Protein AF-A0A2N2ZBI4-F1 (afdb_monomer_lite)

Secondary structure (DSSP, 8-state):
--HHHHTS-HHHHHHHHHHHHTT-TT-EEEEETTTEEEEE-

Radius of gyration: 11.83 Å; chains: 1; bounding box: 27×26×26 Å

Sequence (41 aa):
DDDFFAARSMDVFVSKLRKKLRADASVEIINLRGFGYKLVC

Structure (mmCIF, N/CA/C/O backbone):
data_AF-A0A2N2ZBI4-F1
#
_entry.id   AF-A0A2N2ZBI4-F1
#
loop_
_atom_site.group_PDB
_atom_site.id
_atom_site.type_symbol
_atom_site.label_atom_id
_atom_site.label_alt_id
_atom_site.label_comp_id
_atom_site.label_asym_id
_atom_site.label_entity_id
_atom_site.label_seq_id
_atom_site.pdbx_PDB_ins_code
_atom_site.Cartn_x
_atom_site.Cartn_y
_atom_site.Cartn_z
_atom_site.occupancy
_atom_site.B_iso_or_equiv
_atom_site.auth_seq_id
_atom_site.auth_comp_id
_atom_site.auth_asym_id
_atom_site.auth_atom_id
_atom_site.pdbx_PDB_model_num
ATOM 1 N N . ASP A 1 1 ? 12.158 15.584 -14.274 1.00 50.50 1 ASP A N 1
ATOM 2 C CA . ASP A 1 1 ? 11.488 15.462 -12.961 1.00 50.50 1 ASP A CA 1
ATOM 3 C C . ASP A 1 1 ? 10.908 14.077 -12.650 1.00 50.50 1 ASP A C 1
ATOM 5 O O . ASP A 1 1 ? 10.456 13.873 -11.530 1.00 50.50 1 ASP A O 1
ATOM 9 N N . ASP A 1 2 ? 10.989 13.094 -13.557 1.00 53.81 2 ASP A N 1
ATOM 10 C CA . ASP A 1 2 ? 10.426 11.748 -13.327 1.00 53.81 2 ASP A CA 1
ATOM 11 C C . ASP A 1 2 ? 11.283 10.819 -12.440 1.00 53.81 2 ASP A C 1
ATOM 13 O O . ASP A 1 2 ? 10.795 9.808 -11.939 1.00 53.81 2 ASP A O 1
ATOM 17 N N . ASP A 1 3 ? 12.545 11.170 -12.175 1.00 57.75 3 ASP A N 1
ATOM 18 C CA . ASP A 1 3 ? 13.503 10.254 -11.533 1.00 57.75 3 ASP A CA 1
ATOM 19 C C . ASP A 1 3 ? 13.602 10.376 -10.002 1.00 57.75 3 ASP A C 1
ATOM 21 O O . ASP A 1 3 ? 14.008 9.432 -9.321 1.00 57.75 3 ASP A O 1
ATOM 25 N N . PHE A 1 4 ? 13.192 11.505 -9.410 1.00 55.56 4 PHE A N 1
ATOM 26 C CA . PHE A 1 4 ? 13.285 11.686 -7.950 1.00 55.56 4 PHE A CA 1
ATOM 27 C C . PHE A 1 4 ? 12.329 10.754 -7.187 1.00 55.56 4 PHE A C 1
ATOM 29 O O . PHE A 1 4 ? 12.610 10.320 -6.066 1.00 55.56 4 PHE A O 1
ATOM 36 N N . PHE A 1 5 ? 11.198 10.418 -7.813 1.00 54.53 5 PHE A N 1
ATOM 37 C CA . PHE A 1 5 ? 10.234 9.456 -7.288 1.00 54.53 5 PHE A CA 1
ATOM 38 C C . PHE A 1 5 ? 10.549 8.019 -7.724 1.00 54.53 5 PHE A C 1
ATOM 40 O O . PHE A 1 5 ? 10.299 7.110 -6.934 1.00 54.53 5 PHE A O 1
ATOM 47 N N . ALA A 1 6 ? 11.159 7.811 -8.899 1.00 55.72 6 ALA A N 1
ATOM 48 C CA . ALA A 1 6 ? 11.574 6.490 -9.380 1.00 55.72 6 ALA A CA 1
ATOM 49 C C . ALA A 1 6 ? 12.759 5.899 -8.588 1.00 55.72 6 ALA A C 1
ATOM 51 O O . ALA A 1 6 ? 12.816 4.687 -8.383 1.00 55.72 6 ALA A O 1
ATOM 52 N N . ALA A 1 7 ? 13.655 6.738 -8.050 1.00 57.44 7 ALA A N 1
ATOM 53 C CA . ALA A 1 7 ? 14.772 6.293 -7.206 1.00 57.44 7 ALA A CA 1
ATOM 54 C C . ALA A 1 7 ? 14.334 5.744 -5.831 1.00 57.44 7 ALA A C 1
ATOM 56 O O . ALA A 1 7 ? 15.103 5.070 -5.140 1.00 57.44 7 ALA A O 1
ATOM 57 N N . ARG A 1 8 ? 13.096 6.025 -5.400 1.00 61.34 8 ARG A N 1
ATOM 58 C CA . ARG A 1 8 ? 12.519 5.498 -4.159 1.00 61.34 8 ARG A CA 1
ATOM 59 C C . ARG A 1 8 ? 11.514 4.412 -4.507 1.00 61.34 8 ARG A C 1
ATOM 61 O O . ARG A 1 8 ? 10.422 4.725 -4.965 1.00 61.34 8 ARG A O 1
AT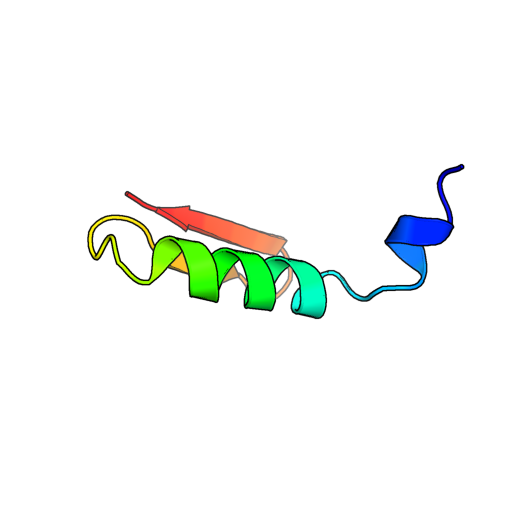OM 68 N N . SER A 1 9 ? 11.873 3.152 -4.239 1.00 75.25 9 SER A N 1
ATOM 69 C CA . SER A 1 9 ? 10.991 2.003 -4.493 1.00 75.25 9 SER A CA 1
ATOM 70 C C . SER A 1 9 ? 9.558 2.280 -4.022 1.00 75.25 9 SER A C 1
ATOM 72 O O . SER A 1 9 ? 9.355 2.799 -2.915 1.00 75.25 9 SER A O 1
ATOM 74 N N . MET A 1 10 ? 8.567 1.916 -4.843 1.00 79.75 10 MET A N 1
ATOM 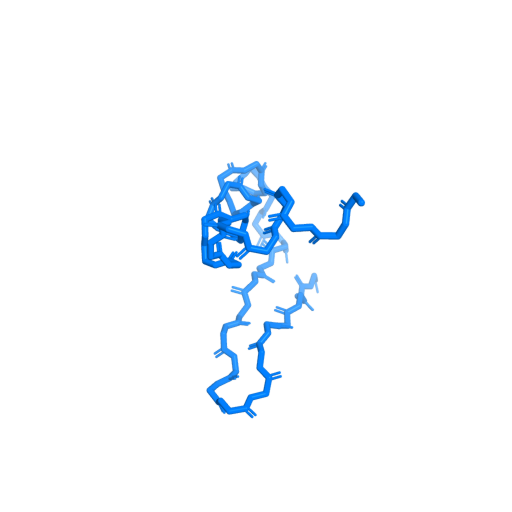75 C CA . MET A 1 10 ? 7.140 2.062 -4.529 1.00 79.75 10 MET A CA 1
ATOM 76 C C . MET A 1 10 ? 6.781 1.506 -3.151 1.00 79.75 10 MET A C 1
ATOM 78 O O . MET A 1 10 ? 5.975 2.103 -2.436 1.00 79.75 10 MET A O 1
ATOM 82 N N . ASP A 1 11 ? 7.457 0.441 -2.719 1.00 79.94 11 ASP A N 1
ATOM 83 C CA . ASP A 1 11 ? 7.291 -0.153 -1.394 1.00 79.94 11 ASP A CA 1
ATOM 84 C C . ASP A 1 11 ? 7.452 0.858 -0.249 1.00 79.94 11 ASP A C 1
ATOM 86 O O . ASP A 1 11 ? 6.741 0.784 0.757 1.00 79.94 11 ASP A O 1
ATOM 90 N N . VAL A 1 12 ? 8.347 1.843 -0.391 1.00 85.31 12 VAL A N 1
ATOM 91 C CA . VAL A 1 12 ? 8.583 2.884 0.621 1.00 85.31 12 VAL A CA 1
ATOM 92 C C . VAL A 1 12 ? 7.380 3.815 0.725 1.00 85.31 12 VAL A C 1
ATOM 94 O O . VAL A 1 12 ? 6.954 4.164 1.831 1.00 85.31 12 VAL A O 1
ATOM 97 N N . PHE A 1 13 ? 6.820 4.222 -0.413 1.00 85.94 13 PHE A N 1
ATOM 98 C CA . PHE A 1 13 ? 5.639 5.080 -0.447 1.00 85.94 13 PHE A CA 1
ATOM 99 C C . PHE A 1 13 ? 4.410 4.347 0.071 1.00 85.94 13 PHE A C 1
ATOM 101 O O . PHE A 1 13 ? 3.718 4.876 0.941 1.00 85.94 13 PHE A O 1
ATOM 108 N N . VAL A 1 14 ? 4.200 3.104 -0.365 1.00 87.44 14 VAL A N 1
ATOM 109 C CA . VAL A 1 14 ? 3.101 2.263 0.117 1.00 87.44 14 VAL A CA 1
ATOM 110 C C . VAL A 1 14 ? 3.227 2.023 1.626 1.00 87.44 14 VAL A C 1
ATOM 112 O O . VAL A 1 14 ? 2.243 2.133 2.353 1.00 87.44 14 VAL A O 1
ATOM 115 N N . SER A 1 15 ? 4.437 1.795 2.144 1.00 88.75 15 SER A N 1
ATOM 116 C CA . SER A 1 15 ? 4.670 1.639 3.587 1.00 88.75 15 SER A CA 1
ATOM 117 C C . SER A 1 15 ? 4.356 2.911 4.380 1.00 88.75 15 SER A C 1
ATOM 119 O O . SER A 1 15 ? 3.769 2.841 5.460 1.00 88.75 15 SER A O 1
ATOM 121 N N . LYS A 1 16 ? 4.713 4.094 3.859 1.00 90.50 16 LYS A N 1
ATOM 122 C CA . LYS A 1 16 ? 4.350 5.379 4.483 1.00 90.50 16 LYS A CA 1
ATOM 123 C C . LYS A 1 16 ? 2.844 5.627 4.438 1.00 90.50 16 LYS A C 1
ATOM 125 O 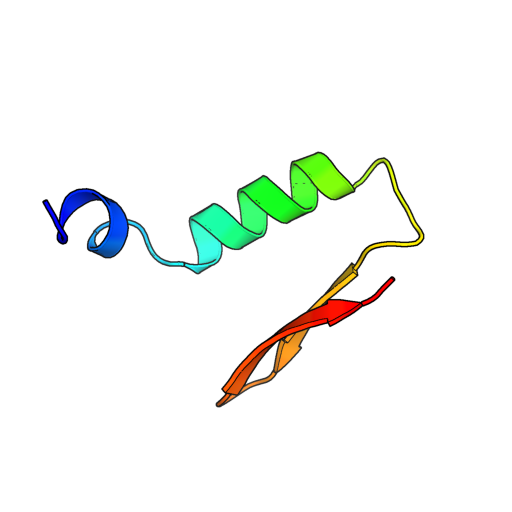O . LYS A 1 16 ? 2.289 6.109 5.422 1.00 90.50 16 LYS A O 1
ATOM 130 N N . LEU A 1 17 ? 2.195 5.287 3.327 1.00 90.19 17 LEU A N 1
ATOM 131 C CA . LEU A 1 17 ? 0.753 5.430 3.159 1.00 90.19 17 LEU A CA 1
ATOM 132 C C . LEU A 1 17 ? -0.009 4.526 4.138 1.00 90.19 17 LEU A C 1
ATOM 134 O O . LEU A 1 17 ? -0.863 5.020 4.867 1.00 90.19 17 LEU A O 1
ATOM 138 N N . ARG A 1 18 ? 0.388 3.253 4.270 1.00 90.19 18 ARG A N 1
ATOM 139 C CA . ARG A 1 18 ? -0.178 2.324 5.266 1.00 90.19 18 ARG A CA 1
ATOM 140 C C . ARG A 1 18 ? -0.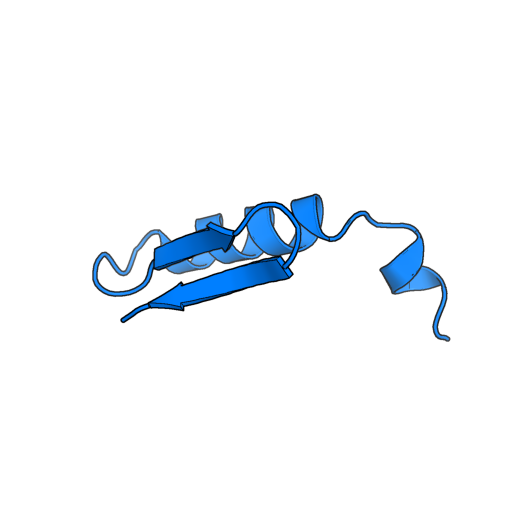085 2.857 6.695 1.00 90.19 18 ARG A C 1
ATOM 142 O O . ARG A 1 18 ? -1.030 2.719 7.459 1.00 90.19 18 ARG A O 1
ATOM 149 N N . LYS A 1 19 ? 1.028 3.504 7.068 1.00 91.19 19 LYS A N 1
ATOM 150 C CA . LYS A 1 19 ? 1.163 4.115 8.405 1.00 91.19 19 LYS A CA 1
ATOM 151 C C . LYS A 1 19 ? 0.147 5.232 8.645 1.00 91.19 19 LYS A C 1
ATOM 153 O O . LYS A 1 19 ? -0.356 5.337 9.756 1.00 91.19 19 LYS A O 1
ATOM 158 N N . LYS A 1 20 ? -0.145 6.048 7.628 1.00 91.38 20 LYS A N 1
ATOM 159 C CA . LYS A 1 20 ? -1.142 7.125 7.725 1.00 91.38 20 LYS A CA 1
ATOM 160 C C . LYS A 1 20 ? -2.569 6.583 7.798 1.00 91.38 20 LYS A C 1
ATOM 162 O O . LYS A 1 20 ? -3.369 7.112 8.554 1.00 91.38 20 LYS A O 1
ATOM 167 N N . LEU A 1 21 ? -2.855 5.518 7.051 1.00 89.75 21 LEU A N 1
ATOM 168 C CA . LEU A 1 21 ? -4.168 4.867 7.017 1.00 89.75 21 LEU A CA 1
ATOM 169 C C . LEU A 1 21 ? -4.421 3.950 8.220 1.00 89.75 21 LEU A C 1
ATOM 171 O O . LEU A 1 21 ? -5.535 3.508 8.420 1.00 89.75 21 LEU A O 1
ATOM 175 N N . ARG A 1 22 ? -3.419 3.703 9.073 1.00 86.31 22 ARG A N 1
ATOM 176 C CA . ARG A 1 22 ? -3.521 2.784 10.219 1.00 86.31 22 ARG A CA 1
ATOM 177 C C . ARG A 1 22 ? -4.603 3.157 11.243 1.00 86.31 22 ARG A C 1
ATOM 179 O O . ARG A 1 22 ? -4.997 2.303 12.028 1.00 86.31 22 ARG A O 1
ATOM 186 N N . ALA A 1 23 ? -5.022 4.421 11.280 1.00 89.12 23 ALA A N 1
ATOM 187 C CA . ALA A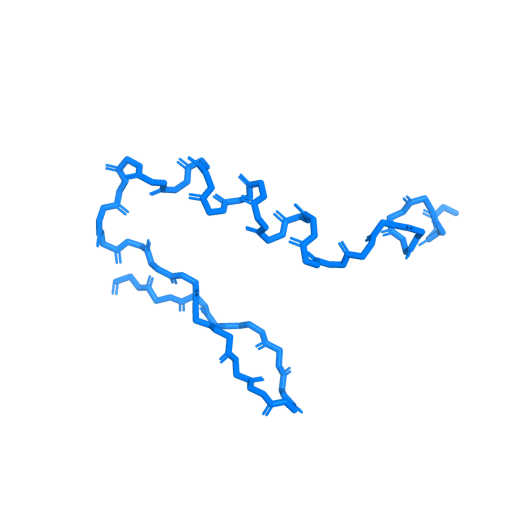 1 23 ? -6.111 4.883 12.140 1.00 89.12 23 ALA A CA 1
ATOM 188 C C . ALA A 1 23 ? -7.499 4.488 11.607 1.00 89.12 23 ALA A C 1
ATOM 190 O O . ALA A 1 23 ? -8.457 4.473 12.374 1.00 89.12 23 ALA A O 1
ATOM 191 N N . ASP A 1 24 ? -7.597 4.169 10.318 1.00 90.19 24 ASP A N 1
ATOM 192 C CA . ASP A 1 24 ? -8.828 3.791 9.646 1.00 90.19 24 ASP A CA 1
ATOM 193 C C . ASP A 1 24 ? -8.786 2.299 9.296 1.00 90.19 24 ASP A C 1
ATOM 195 O O . ASP A 1 24 ? -8.091 1.874 8.376 1.00 90.19 24 ASP A O 1
ATOM 199 N N . ALA A 1 25 ? -9.521 1.493 10.062 1.00 85.44 25 ALA A N 1
ATOM 200 C CA . ALA A 1 25 ? -9.599 0.051 9.850 1.00 85.44 25 ALA A CA 1
ATOM 201 C C . ALA A 1 25 ? -10.481 -0.343 8.652 1.00 85.44 25 ALA A C 1
ATOM 203 O O . ALA A 1 25 ? -10.475 -1.515 8.282 1.00 85.44 25 ALA A O 1
ATOM 204 N N . SER A 1 26 ? -11.233 0.596 8.061 1.00 90.75 26 SER A N 1
ATOM 205 C CA . SER A 1 26 ? -11.979 0.321 6.828 1.00 90.75 26 SER A CA 1
ATOM 206 C C . SER A 1 26 ? -11.047 0.260 5.623 1.00 90.75 26 SER A C 1
ATOM 208 O O . SER A 1 26 ? -11.269 -0.529 4.714 1.00 90.75 26 SER A O 1
ATOM 210 N N . VAL A 1 27 ? -9.943 1.016 5.647 1.00 89.81 27 VAL A N 1
ATOM 211 C CA . VAL A 1 27 ? -9.049 1.144 4.498 1.00 89.81 27 VAL A CA 1
ATOM 212 C C . VAL A 1 27 ? -7.842 0.213 4.602 1.00 89.81 27 VAL A C 1
ATOM 214 O O . VAL A 1 27 ? -6.970 0.375 5.458 1.00 89.81 27 VAL A O 1
ATOM 217 N N . GLU A 1 28 ? -7.709 -0.703 3.644 1.00 90.00 28 GLU A N 1
ATOM 218 C CA . GLU A 1 28 ? -6.563 -1.608 3.538 1.00 90.00 28 GLU A CA 1
ATOM 219 C C . GLU A 1 28 ? -5.905 -1.546 2.148 1.00 90.00 28 GLU A C 1
ATOM 221 O O . GLU A 1 28 ? -6.547 -1.351 1.116 1.00 90.00 28 GLU A O 1
ATOM 226 N N . ILE A 1 29 ? -4.575 -1.704 2.115 1.00 91.44 29 ILE A N 1
ATOM 227 C CA . ILE A 1 29 ? -3.801 -1.816 0.872 1.00 91.44 29 ILE A CA 1
ATOM 228 C C . ILE A 1 29 ? -3.275 -3.243 0.740 1.00 91.44 29 ILE A C 1
ATOM 230 O O . ILE A 1 29 ? -2.334 -3.627 1.446 1.00 91.44 29 ILE A O 1
ATOM 234 N N . ILE A 1 30 ? -3.8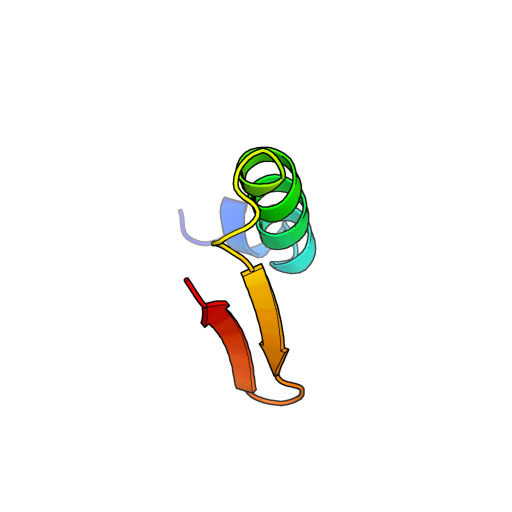05 -3.987 -0.225 1.00 91.00 30 ILE A N 1
ATOM 235 C CA . ILE A 1 30 ? -3.455 -5.376 -0.534 1.00 91.00 30 ILE A CA 1
ATOM 236 C C . ILE A 1 30 ? -2.385 -5.404 -1.632 1.00 91.00 30 ILE A C 1
ATOM 238 O O . ILE A 1 30 ? -2.474 -4.670 -2.614 1.00 91.00 30 ILE A O 1
ATOM 242 N N . ASN A 1 31 ? -1.363 -6.250 -1.482 1.00 89.69 31 ASN A N 1
ATOM 243 C CA . ASN A 1 31 ? -0.370 -6.484 -2.534 1.00 89.69 31 ASN A CA 1
ATOM 244 C C . ASN A 1 31 ? -0.824 -7.642 -3.439 1.00 89.69 31 ASN A C 1
ATOM 246 O O . ASN A 1 31 ? -0.954 -8.775 -2.980 1.00 89.69 31 ASN A O 1
ATOM 250 N N . LEU A 1 32 ? -1.051 -7.355 -4.718 1.00 90.19 32 LEU A N 1
ATOM 251 C CA . LEU A 1 32 ? -1.384 -8.320 -5.760 1.00 90.19 32 LEU A CA 1
ATOM 252 C C . LEU A 1 32 ? -0.117 -8.646 -6.553 1.00 90.19 32 LEU A C 1
ATOM 254 O O . LEU A 1 32 ? 0.332 -7.885 -7.413 1.00 90.19 32 LEU A O 1
ATOM 258 N N . ARG A 1 33 ? 0.472 -9.808 -6.266 1.00 87.81 33 ARG A N 1
ATOM 259 C CA . ARG A 1 33 ? 1.708 -10.264 -6.910 1.00 87.81 33 ARG A CA 1
ATOM 260 C C . ARG A 1 33 ? 1.549 -10.309 -8.435 1.00 87.81 33 ARG A C 1
ATOM 262 O O . ARG A 1 33 ? 0.639 -10.956 -8.937 1.00 87.81 33 ARG A O 1
ATOM 269 N N . GLY A 1 34 ? 2.455 -9.648 -9.155 1.00 88.38 34 GLY A N 1
ATOM 270 C CA . GLY A 1 34 ? 2.437 -9.577 -10.623 1.00 88.38 34 GLY A CA 1
ATOM 271 C C . GLY A 1 34 ? 1.512 -8.504 -11.209 1.00 88.38 34 GLY A C 1
ATOM 272 O O . GLY A 1 34 ? 1.531 -8.313 -12.418 1.00 88.38 34 GLY A O 1
ATOM 273 N N . PHE A 1 35 ? 0.755 -7.782 -10.373 1.00 87.94 35 PHE A N 1
ATOM 274 C CA . PHE A 1 35 ? -0.166 -6.724 -10.807 1.00 87.94 35 PHE A CA 1
ATOM 275 C C . PHE A 1 35 ? 0.098 -5.374 -10.128 1.00 87.94 35 PHE A C 1
ATOM 277 O O . PHE A 1 35 ? 0.006 -4.341 -10.782 1.00 87.94 35 PHE A O 1
ATOM 284 N N . GLY A 1 36 ? 0.433 -5.360 -8.834 1.00 87.94 36 GLY A N 1
ATOM 285 C CA . GLY A 1 36 ? 0.683 -4.132 -8.072 1.00 87.94 36 GLY A CA 1
ATOM 286 C C . GLY A 1 36 ? -0.078 -4.107 -6.750 1.00 87.94 36 GLY A C 1
ATOM 287 O O . GLY A 1 36 ? -0.167 -5.120 -6.065 1.00 87.94 36 GLY A O 1
ATOM 288 N N . TYR A 1 37 ? -0.640 -2.957 -6.376 1.00 89.75 37 TYR A N 1
ATOM 289 C CA . TYR A 1 37 ? -1.368 -2.789 -5.113 1.00 89.75 37 TYR A CA 1
ATOM 290 C C . TYR A 1 37 ? -2.839 -2.456 -5.363 1.00 89.75 37 TYR A C 1
ATOM 292 O O . TYR A 1 37 ? -3.166 -1.721 -6.293 1.00 89.75 37 TYR A O 1
ATOM 300 N N . LYS A 1 38 ? -3.724 -2.964 -4.504 1.00 89.31 38 LYS A N 1
ATOM 301 C CA . LYS A 1 38 ? -5.160 -2.671 -4.508 1.00 89.31 38 LYS A CA 1
ATOM 302 C C . LYS A 1 38 ? -5.552 -1.989 -3.202 1.00 89.31 38 LYS A C 1
ATOM 304 O O . LYS A 1 38 ? -5.200 -2.483 -2.135 1.00 89.31 38 LYS A O 1
ATOM 309 N N . LEU A 1 39 ? -6.288 -0.886 -3.300 1.00 91.44 39 LEU A N 1
ATOM 310 C CA . LEU A 1 39 ? -6.945 -0.236 -2.167 1.00 91.44 39 LEU A CA 1
ATOM 311 C C . LEU A 1 39 ? -8.347 -0.837 -1.995 1.00 91.44 39 LEU A C 1
ATOM 313 O O . LEU A 1 39 ? -9.065 -1.006 -2.983 1.00 91.44 39 LEU A O 1
ATOM 317 N N . VAL A 1 40 ? -8.713 -1.168 -0.765 1.00 90.00 40 VAL A N 1
ATOM 318 C CA . VAL A 1 40 ? -10.056 -1.606 -0.363 1.00 90.00 40 VAL A CA 1
ATOM 319 C C . VAL A 1 40 ? -10.532 -0.745 0.809 1.00 90.00 40 VAL A C 1
ATOM 321 O O . VAL A 1 40 ? -9.696 -0.271 1.578 1.00 90.00 40 VAL A O 1
ATOM 324 N N . CYS A 1 41 ? -11.842 -0.511 0.882 1.00 84.56 41 CYS A N 1
ATOM 325 C CA . CYS A 1 41 ? -12.545 0.312 1.867 1.00 84.56 41 CYS A CA 1
ATOM 326 C C . CYS A 1 41 ? -13.844 -0.372 2.313 1.00 84.56 41 CYS A C 1
ATOM 328 O O . CYS A 1 41 ? -14.379 -1.173 1.508 1.00 84.56 41 CYS A O 1
#

Foldseek 3Di:
DVVVVVVDPVVVVVVVVCVVCVVPPQWDWDADPPPGIDIGD

pLDDT: mean 81.79, std 13.26, range [50.5, 91.44]